Protein AF-A0A7L2USL8-F1 (afdb_monomer_lite)

Organism: Balaeniceps rex (NCBI:txid33584)

Secondary structure (DSSP, 8-state):
--EEEE-TTS-EEEEEE-----TT--------TTSSHHHHHHHHTTSS---SS----PPTTS-------

Sequence (69 aa):
DHVPLVTPNGDILIQDLNFEVRSGENVLICGPNGCGKSSLFRVLGELWPLFGGRLTKPVRGKLFYVPQV

pLDDT: mean 92.66, std 3.73, range [74.75, 96.5]

Radius of gyration: 12.19 Å; chains: 1; bounding box: 28×24×33 Å

InterPro domains:
  IPR003439 ABC transporter-like, ATP-binding domain [PF00005] (15-48)
  IPR027417 P-loop containing nucleoside triphosphate hydrolase [G3DSA:3.40.50.300] (1-69)
  IPR027417 P-loop containing nucleoside triphosphate hydrolase [SSF52540] (8-68)
  IPR050835 ATP-binding cassette sub-family D [PTHR11384] (1-68)

Structure (mmCIF, N/CA/C/O backbone):
data_AF-A0A7L2USL8-F1
#
_entry.id   AF-A0A7L2USL8-F1
#
loop_
_atom_site.group_PDB
_atom_site.id
_atom_site.type_symbol
_atom_site.label_atom_id
_atom_site.label_alt_id
_atom_site.label_comp_id
_atom_site.label_asym_id
_atom_site.label_entity_id
_atom_site.label_seq_id
_atom_site.pdbx_PDB_ins_code
_atom_site.Cartn_x
_atom_site.Cartn_y
_atom_site.Cartn_z
_atom_site.occupancy
_atom_site.B_iso_or_equiv
_atom_site.auth_seq_id
_atom_site.auth_comp_id
_atom_site.auth_asym_id
_atom_site.auth_atom_id
_atom_site.pdbx_PDB_model_num
ATOM 1 N N . ASP A 1 1 ? -10.122 -6.521 -0.872 1.00 91.69 1 ASP A N 1
ATOM 2 C CA . ASP A 1 1 ? -10.474 -7.851 -1.406 1.00 91.69 1 ASP A CA 1
ATOM 3 C C . ASP A 1 1 ? -9.929 -8.009 -2.812 1.00 91.69 1 ASP A C 1
ATOM 5 O O . ASP A 1 1 ? -10.341 -7.295 -3.719 1.00 91.69 1 ASP A O 1
ATOM 9 N N . HIS A 1 2 ? -8.971 -8.908 -2.956 1.00 95.25 2 HIS A N 1
ATOM 10 C CA . HIS A 1 2 ? -8.332 -9.372 -4.176 1.00 95.25 2 HIS A CA 1
ATOM 11 C C . HIS A 1 2 ? -7.857 -8.270 -5.122 1.00 95.25 2 HIS A C 1
ATOM 13 O O . HIS A 1 2 ? -8.210 -8.241 -6.301 1.00 95.25 2 HIS A O 1
ATOM 19 N N . VAL A 1 3 ? -7.098 -7.308 -4.587 1.00 96.00 3 VAL A N 1
ATOM 20 C CA . VAL A 1 3 ? -6.600 -6.170 -5.370 1.00 96.00 3 VAL A CA 1
ATOM 21 C C . VAL A 1 3 ? -5.228 -6.514 -5.959 1.00 96.00 3 VAL A C 1
ATOM 23 O O . VAL A 1 3 ? -4.284 -6.708 -5.191 1.00 96.00 3 VAL A O 1
ATOM 26 N N . PRO A 1 4 ? -5.057 -6.545 -7.292 1.00 96.50 4 PRO A N 1
ATOM 27 C CA . PRO A 1 4 ? -3.732 -6.617 -7.890 1.00 96.50 4 PRO A CA 1
ATOM 28 C C . PRO A 1 4 ? -3.016 -5.269 -7.739 1.00 96.50 4 PRO A C 1
ATOM 30 O O . PRO A 1 4 ? -3.576 -4.210 -8.041 1.00 96.50 4 PRO A O 1
ATOM 33 N N . LEU A 1 5 ? -1.760 -5.295 -7.293 1.00 95.50 5 LEU A N 1
ATOM 34 C CA . LEU A 1 5 ? -0.917 -4.106 -7.205 1.00 95.50 5 LEU A CA 1
ATOM 35 C C . LEU A 1 5 ? -0.099 -3.970 -8.487 1.00 95.50 5 LEU A C 1
ATOM 37 O O . LEU A 1 5 ? 0.894 -4.675 -8.668 1.00 95.50 5 LEU A O 1
ATOM 41 N N . VAL A 1 6 ? -0.513 -3.050 -9.355 1.00 95.81 6 VAL A N 1
ATOM 42 C CA . VAL A 1 6 ? 0.088 -2.838 -10.677 1.00 95.81 6 VAL A CA 1
ATOM 43 C C . VAL A 1 6 ? 0.725 -1.451 -10.746 1.00 95.81 6 VAL A C 1
ATOM 45 O O . VAL A 1 6 ? 0.152 -0.473 -10.259 1.00 95.81 6 VAL A O 1
ATOM 48 N N . THR A 1 7 ? 1.929 -1.354 -11.309 1.00 94.38 7 THR A N 1
ATOM 49 C CA . THR A 1 7 ? 2.593 -0.066 -11.555 1.00 94.38 7 THR A CA 1
ATOM 50 C C . THR A 1 7 ? 1.917 0.693 -12.703 1.00 94.38 7 THR A C 1
ATOM 52 O O . THR A 1 7 ? 1.263 0.080 -13.544 1.00 94.38 7 THR A O 1
ATOM 55 N N . PRO A 1 8 ? 2.115 2.020 -12.826 1.00 92.06 8 PRO A N 1
ATOM 56 C CA . PRO A 1 8 ? 1.667 2.775 -13.998 1.00 92.06 8 PRO A CA 1
ATOM 57 C C . PRO A 1 8 ? 2.241 2.260 -15.325 1.00 92.06 8 PRO A C 1
ATOM 59 O O . PRO A 1 8 ? 1.654 2.505 -16.372 1.00 92.06 8 PRO A O 1
ATOM 62 N N . ASN A 1 9 ? 3.364 1.536 -15.279 1.00 92.94 9 ASN A N 1
ATOM 63 C CA . ASN A 1 9 ? 3.989 0.919 -16.448 1.00 92.94 9 ASN A CA 1
ATOM 64 C C . ASN A 1 9 ? 3.381 -0.453 -16.798 1.00 92.94 9 ASN A C 1
ATOM 66 O O . ASN A 1 9 ? 3.754 -1.035 -17.811 1.00 92.94 9 ASN A O 1
ATOM 70 N N . GLY A 1 10 ? 2.451 -0.967 -15.984 1.00 92.19 10 GLY A N 1
ATOM 71 C CA . GLY A 1 10 ? 1.790 -2.257 -16.194 1.00 92.19 10 GLY A CA 1
ATOM 72 C C . GLY A 1 10 ? 2.447 -3.445 -15.486 1.00 92.19 10 GLY A C 1
ATOM 73 O O . GLY A 1 10 ? 1.976 -4.570 -15.642 1.00 92.19 10 GLY A O 1
ATOM 74 N N . ASP A 1 11 ? 3.493 -3.230 -14.685 1.00 94.81 11 ASP A N 1
ATOM 75 C CA . ASP A 1 11 ? 4.161 -4.315 -13.961 1.00 94.81 11 ASP A CA 1
ATOM 76 C C . ASP A 1 11 ? 3.319 -4.766 -12.766 1.00 94.81 11 ASP A C 1
ATOM 78 O O . ASP A 1 11 ? 2.930 -3.953 -11.922 1.00 94.81 11 ASP A O 1
ATOM 82 N N . ILE A 1 12 ? 3.083 -6.071 -12.643 1.00 94.94 12 ILE A N 1
ATOM 83 C CA . ILE A 1 12 ? 2.373 -6.645 -11.497 1.00 94.94 12 ILE A CA 1
ATOM 84 C C . ILE A 1 12 ? 3.373 -6.862 -10.356 1.00 94.94 12 ILE A C 1
ATOM 86 O O . ILE A 1 12 ? 4.209 -7.761 -10.415 1.00 94.94 12 ILE A O 1
ATOM 90 N N . LEU A 1 13 ? 3.272 -6.053 -9.298 1.00 95.06 13 LEU A N 1
ATOM 91 C CA . LEU A 1 13 ? 4.097 -6.184 -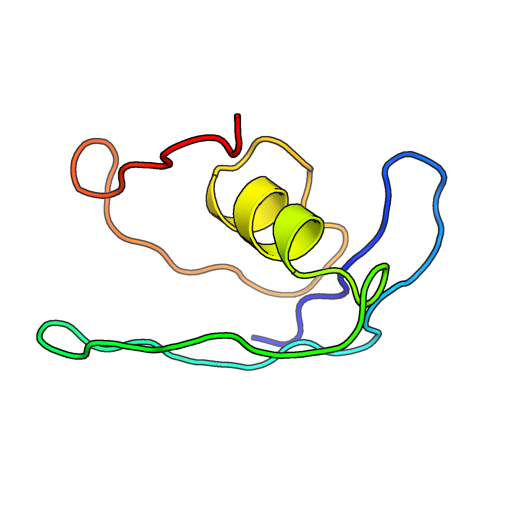8.091 1.00 95.06 13 LEU A CA 1
ATOM 92 C C . LEU A 1 13 ? 3.536 -7.230 -7.125 1.00 95.06 13 LEU A C 1
ATOM 94 O O . LEU A 1 13 ? 4.291 -7.962 -6.491 1.00 95.06 13 LEU A O 1
ATOM 98 N N . ILE A 1 14 ? 2.208 -7.277 -6.993 1.00 94.94 14 ILE A N 1
ATOM 99 C CA . ILE A 1 14 ? 1.482 -8.243 -6.160 1.00 94.94 14 ILE A CA 1
ATOM 100 C C . ILE A 1 14 ? 0.257 -8.688 -6.954 1.00 94.94 14 ILE A C 1
ATOM 102 O O . ILE A 1 14 ? -0.531 -7.848 -7.382 1.00 94.94 14 ILE A O 1
ATOM 106 N N . GLN A 1 15 ? 0.101 -9.995 -7.157 1.00 95.19 15 GLN A N 1
ATOM 107 C CA . GLN A 1 15 ? -1.006 -10.545 -7.948 1.00 95.19 15 GLN A CA 1
ATOM 108 C C . GLN A 1 15 ? -2.345 -10.456 -7.213 1.00 95.19 15 GLN A C 1
ATOM 110 O O . GLN A 1 15 ? -3.352 -10.116 -7.823 1.00 95.19 15 GLN A O 1
ATOM 115 N N . ASP A 1 16 ? -2.344 -10.741 -5.911 1.00 95.62 16 ASP A N 1
ATOM 116 C CA . ASP A 1 16 ? -3.562 -10.844 -5.113 1.00 95.62 16 ASP A CA 1
ATOM 117 C C . ASP A 1 16 ? -3.340 -10.293 -3.698 1.00 95.62 16 ASP A C 1
ATOM 119 O O . ASP A 1 16 ? -2.929 -11.012 -2.785 1.00 95.62 16 ASP A O 1
ATOM 123 N N . LEU A 1 17 ? -3.551 -8.986 -3.513 1.00 95.06 17 LEU A N 1
ATOM 124 C CA . LEU A 1 17 ? -3.406 -8.352 -2.207 1.00 95.06 17 LEU A CA 1
ATOM 125 C C . LEU A 1 17 ? -4.724 -8.398 -1.424 1.00 95.06 17 LEU A C 1
ATOM 127 O O . LEU A 1 17 ? -5.731 -7.798 -1.816 1.00 95.06 17 LEU A O 1
ATOM 131 N N . ASN A 1 18 ? -4.671 -9.056 -0.266 1.00 95.38 18 ASN A N 1
ATOM 132 C CA . ASN A 1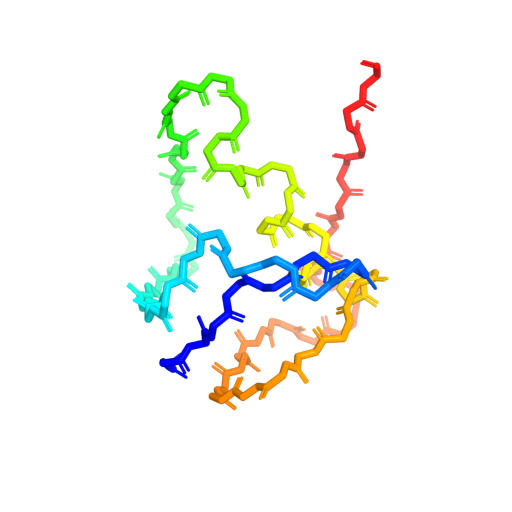 18 ? -5.782 -9.195 0.669 1.00 95.38 18 ASN A CA 1
ATOM 133 C C . ASN A 1 18 ? -5.337 -8.872 2.089 1.00 95.38 18 ASN A C 1
ATOM 135 O O . ASN A 1 18 ? -4.536 -9.597 2.672 1.00 95.38 18 ASN A O 1
ATOM 139 N N . PHE A 1 19 ? -5.870 -7.786 2.645 1.00 94.56 19 PHE A N 1
ATOM 140 C CA . PHE A 1 19 ? -5.712 -7.454 4.053 1.00 94.56 19 PHE A CA 1
ATOM 141 C C . PHE A 1 19 ? -6.864 -6.563 4.522 1.00 94.56 19 PHE A C 1
ATOM 143 O O . PHE A 1 19 ? -7.514 -5.883 3.724 1.00 94.56 19 PHE A O 1
ATOM 150 N N . GLU A 1 20 ? -7.081 -6.559 5.830 1.00 95.00 20 GLU A N 1
ATOM 151 C CA . GLU A 1 20 ? -8.027 -5.702 6.536 1.00 95.00 20 GLU A CA 1
ATOM 152 C C . GLU A 1 20 ? -7.259 -5.001 7.661 1.00 95.00 20 GLU A C 1
ATOM 154 O O . GLU A 1 20 ? -6.403 -5.614 8.297 1.00 95.00 20 GLU A O 1
ATOM 159 N N . VAL A 1 21 ? -7.546 -3.719 7.888 1.00 93.62 21 VAL A N 1
ATOM 160 C CA . VAL A 1 21 ? -7.048 -2.966 9.048 1.00 93.62 21 VAL A CA 1
ATOM 161 C C . VAL A 1 21 ? -8.250 -2.404 9.780 1.00 93.62 21 VAL A C 1
ATOM 163 O O . VAL A 1 21 ? -9.057 -1.678 9.187 1.00 93.62 21 VAL A O 1
ATOM 166 N N . ARG A 1 22 ? -8.376 -2.733 11.062 1.00 94.44 22 ARG A N 1
ATOM 167 C CA . ARG A 1 22 ? -9.507 -2.313 11.889 1.00 94.44 22 ARG A CA 1
ATOM 168 C C . ARG A 1 22 ? -9.199 -1.019 12.629 1.00 94.44 22 ARG A C 1
ATOM 170 O O . ARG A 1 22 ? -8.053 -0.632 12.844 1.00 94.44 22 ARG A O 1
ATOM 177 N N . SER A 1 23 ? -10.256 -0.316 13.027 1.00 92.75 23 SER A N 1
ATOM 178 C CA . SER A 1 23 ? -10.110 0.900 13.830 1.00 92.75 23 SER A CA 1
ATOM 179 C C . SER A 1 23 ? -9.460 0.569 15.177 1.00 92.75 23 SER A C 1
ATOM 181 O O . SER A 1 23 ? -9.896 -0.354 15.860 1.00 92.75 23 SER A O 1
ATOM 183 N N . GLY A 1 24 ? -8.425 1.327 15.546 1.00 94.88 24 GLY A N 1
ATOM 184 C CA . GLY A 1 24 ? 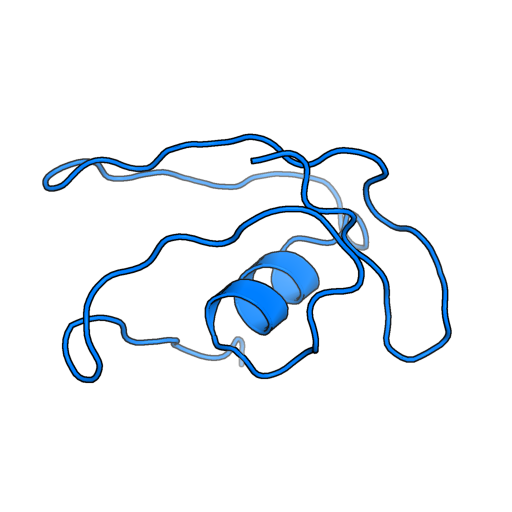-7.638 1.100 16.762 1.00 94.88 24 GLY A CA 1
ATOM 185 C C . GLY A 1 24 ? -6.411 0.203 16.572 1.00 94.88 24 GLY A C 1
ATOM 186 O O . GLY A 1 24 ? -5.615 0.085 17.500 1.00 94.88 24 GLY A O 1
ATOM 187 N N . GLU A 1 25 ? -6.215 -0.387 15.389 1.00 95.75 25 GLU A N 1
ATOM 188 C CA . GLU A 1 25 ? -5.017 -1.170 15.085 1.00 95.75 25 GLU A CA 1
ATOM 189 C C . GLU A 1 25 ? -3.873 -0.292 14.567 1.00 95.75 25 GLU A C 1
ATOM 191 O O . GLU A 1 25 ? -4.063 0.594 13.733 1.00 95.75 25 GLU A O 1
ATOM 196 N N . ASN A 1 26 ? -2.658 -0.597 15.027 1.00 95.00 26 ASN A N 1
ATOM 197 C CA . ASN A 1 26 ? -1.421 -0.088 14.448 1.00 95.00 26 ASN A CA 1
ATOM 198 C C . ASN A 1 26 ? -0.764 -1.219 13.658 1.00 95.00 26 ASN A C 1
ATOM 200 O O . ASN A 1 26 ? -0.368 -2.230 14.237 1.00 95.00 26 ASN A O 1
ATOM 204 N N . VAL A 1 27 ? -0.639 -1.043 12.345 1.00 94.88 27 VAL A N 1
ATOM 205 C CA . VAL A 1 27 ? -0.091 -2.063 11.444 1.00 94.88 27 VAL A CA 1
ATOM 206 C C . VAL A 1 27 ? 1.216 -1.569 10.835 1.00 94.88 27 VAL A C 1
ATOM 208 O O . VAL A 1 27 ? 1.286 -0.466 10.295 1.00 94.88 27 VAL A O 1
ATOM 211 N N . LEU A 1 28 ? 2.252 -2.406 10.905 1.00 95.44 28 LEU A N 1
ATOM 212 C CA . LEU A 1 28 ? 3.549 -2.162 10.281 1.00 95.44 28 LEU A CA 1
ATOM 213 C C . LEU A 1 28 ? 3.682 -3.002 9.005 1.00 95.44 28 LEU A C 1
ATOM 215 O O . LEU A 1 28 ? 3.553 -4.222 9.043 1.00 95.44 28 LEU A O 1
ATOM 219 N N . ILE A 1 29 ? 3.992 -2.351 7.882 1.00 93.19 29 ILE A N 1
ATOM 220 C CA . ILE A 1 29 ? 4.288 -3.021 6.611 1.00 93.19 29 ILE A CA 1
ATOM 221 C C . ILE A 1 29 ? 5.805 -3.027 6.397 1.00 93.19 29 ILE A C 1
ATOM 223 O O . ILE A 1 29 ? 6.421 -1.979 6.196 1.00 93.19 29 ILE A O 1
ATOM 227 N N . CYS A 1 30 ? 6.401 -4.218 6.388 1.00 94.31 30 CYS A N 1
ATOM 228 C CA . CYS A 1 30 ? 7.832 -4.429 6.168 1.00 94.31 30 CYS A CA 1
ATOM 229 C C . CYS A 1 30 ? 8.094 -5.240 4.896 1.00 94.31 30 CYS A C 1
ATOM 231 O O . CYS A 1 30 ? 7.251 -6.002 4.435 1.00 94.31 30 CYS A O 1
ATOM 233 N N . GLY A 1 31 ? 9.292 -5.085 4.334 1.00 93.56 31 GLY A N 1
ATOM 234 C CA . GLY A 1 31 ? 9.751 -5.873 3.193 1.00 93.56 31 GLY A CA 1
ATOM 235 C C . GLY A 1 31 ? 10.937 -5.224 2.474 1.00 93.56 31 GLY A C 1
ATOM 236 O O . GLY A 1 31 ? 11.227 -4.050 2.734 1.00 93.56 31 GLY A O 1
ATOM 237 N N . PRO A 1 32 ? 11.606 -5.936 1.553 1.00 94.88 32 PRO A N 1
ATOM 238 C CA . PRO A 1 32 ? 12.757 -5.426 0.804 1.00 94.88 32 PRO A CA 1
ATOM 239 C C . PRO A 1 32 ? 12.449 -4.181 -0.036 1.00 94.88 32 PRO A C 1
ATOM 241 O O . PRO A 1 32 ? 11.294 -3.873 -0.348 1.00 94.88 32 PRO A O 1
ATOM 244 N N . ASN A 1 33 ? 13.483 -3.448 -0.441 1.00 92.12 33 ASN A N 1
ATOM 245 C CA . ASN A 1 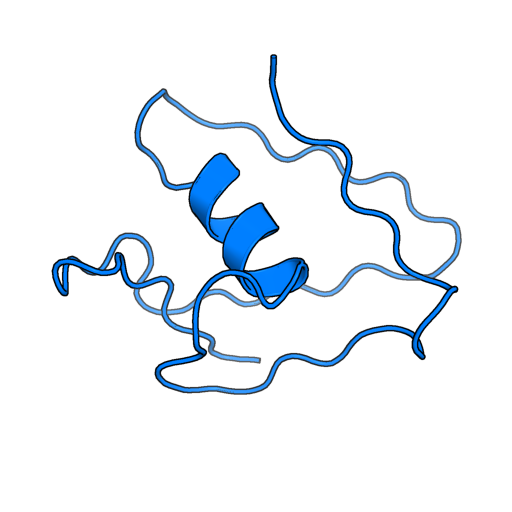33 ? 13.317 -2.345 -1.389 1.00 92.12 33 ASN A CA 1
ATOM 246 C C . ASN A 1 33 ? 12.762 -2.863 -2.725 1.00 92.12 33 ASN A C 1
ATOM 248 O O . ASN A 1 33 ? 13.125 -3.942 -3.176 1.00 92.12 33 ASN A O 1
ATOM 252 N N . GLY A 1 34 ? 11.838 -2.108 -3.326 1.00 90.00 34 GLY A N 1
ATOM 253 C CA . GLY A 1 34 ? 11.183 -2.493 -4.582 1.00 90.00 34 GLY A CA 1
ATOM 254 C C . GLY A 1 34 ? 9.992 -3.452 -4.452 1.00 90.00 34 GLY A C 1
ATOM 255 O O . GLY A 1 34 ? 9.250 -3.596 -5.412 1.00 90.00 34 GLY A O 1
ATOM 256 N N . CYS A 1 35 ? 9.706 -4.025 -3.276 1.00 92.19 35 CYS A N 1
ATOM 257 C CA . CYS A 1 35 ? 8.599 -4.986 -3.111 1.00 92.19 35 CYS A CA 1
ATOM 258 C C . CYS A 1 35 ? 7.178 -4.372 -3.156 1.00 92.19 35 CYS A C 1
ATOM 260 O O . CYS A 1 35 ? 6.205 -5.050 -2.847 1.00 92.19 35 CYS A O 1
ATOM 262 N N . GLY A 1 36 ? 7.042 -3.077 -3.466 1.00 93.12 36 GLY A N 1
ATOM 263 C CA . GLY A 1 36 ? 5.737 -2.430 -3.648 1.00 93.12 36 GLY A CA 1
ATOM 264 C C . GLY A 1 36 ? 5.124 -1.730 -2.431 1.00 93.12 36 GLY A C 1
ATOM 265 O O . GLY A 1 36 ? 3.989 -1.283 -2.522 1.00 93.12 36 GLY A O 1
ATOM 266 N N . LYS A 1 37 ? 5.850 -1.538 -1.319 1.00 94.88 37 LYS A N 1
ATOM 267 C CA . LYS A 1 37 ? 5.326 -0.821 -0.129 1.00 94.88 37 LYS A CA 1
ATOM 268 C C . LYS A 1 37 ? 4.803 0.580 -0.459 1.00 94.88 37 LYS A C 1
ATOM 270 O O . LYS A 1 37 ? 3.651 0.893 -0.194 1.00 94.88 37 LYS A O 1
ATOM 275 N N . SER A 1 38 ? 5.626 1.417 -1.089 1.00 94.19 38 SER A N 1
ATOM 276 C CA . SER A 1 38 ? 5.205 2.770 -1.474 1.00 94.19 38 SER A CA 1
ATOM 277 C C . SER A 1 38 ? 4.092 2.733 -2.531 1.00 94.19 38 SER A C 1
ATOM 279 O O . SER A 1 38 ? 3.222 3.595 -2.534 1.00 94.19 38 SER A O 1
ATOM 281 N N . SER A 1 39 ? 4.080 1.722 -3.407 1.00 94.69 39 SER A N 1
ATOM 282 C CA . SER A 1 39 ? 3.012 1.506 -4.392 1.00 94.69 39 SER A CA 1
ATOM 283 C C . SER A 1 39 ? 1.672 1.185 -3.724 1.00 94.69 39 SER A C 1
ATOM 285 O O . SER A 1 39 ? 0.651 1.736 -4.123 1.00 94.69 39 SER A O 1
ATOM 287 N N . LEU A 1 40 ? 1.672 0.373 -2.661 1.00 94.56 40 LEU A N 1
ATOM 288 C CA . LEU A 1 40 ? 0.482 0.088 -1.860 1.00 94.56 40 LEU A CA 1
ATOM 289 C C . LEU A 1 40 ? -0.124 1.377 -1.294 1.00 94.56 40 LEU A C 1
ATOM 291 O O . LEU A 1 40 ? -1.310 1.635 -1.487 1.00 94.56 40 LEU A O 1
ATOM 295 N N . PHE A 1 41 ? 0.687 2.228 -0.661 1.00 93.81 41 PHE A N 1
ATOM 296 C CA . PHE A 1 41 ? 0.189 3.501 -0.135 1.00 93.81 41 PHE A CA 1
ATOM 297 C C . PHE A 1 41 ? -0.329 4.441 -1.231 1.00 93.81 41 PHE A C 1
ATOM 299 O O . PHE A 1 41 ? -1.310 5.146 -1.005 1.00 93.81 41 PHE A O 1
ATOM 306 N N . ARG A 1 42 ? 0.262 4.417 -2.434 1.00 93.25 42 ARG A N 1
ATOM 307 C CA . ARG A 1 42 ? -0.250 5.178 -3.586 1.00 93.25 42 ARG A CA 1
ATOM 308 C C . ARG A 1 42 ? -1.626 4.693 -4.040 1.00 93.25 42 ARG A C 1
ATOM 310 O O . ARG A 1 42 ? -2.471 5.528 -4.340 1.00 93.25 42 ARG A O 1
ATOM 317 N N . VAL A 1 43 ? -1.884 3.386 -4.040 1.00 93.50 43 VAL A N 1
ATOM 318 C CA . VAL A 1 43 ? -3.222 2.843 -4.336 1.00 93.50 43 VAL A CA 1
ATOM 319 C C . VAL A 1 43 ? -4.225 3.202 -3.234 1.00 93.50 43 VAL A C 1
ATOM 321 O O . VAL A 1 43 ? -5.317 3.679 -3.532 1.00 93.50 43 VAL A O 1
ATOM 324 N N . LEU A 1 44 ? -3.853 3.051 -1.956 1.00 92.31 44 LEU A N 1
ATOM 325 C CA . LEU A 1 44 ? -4.719 3.414 -0.821 1.00 92.31 44 LEU A CA 1
ATOM 326 C C . LEU A 1 44 ? -5.081 4.905 -0.808 1.00 92.31 44 LEU A C 1
ATOM 328 O O . LEU A 1 44 ? -6.208 5.271 -0.469 1.00 92.31 44 LEU A O 1
ATOM 332 N N . GLY A 1 45 ? -4.124 5.753 -1.185 1.00 91.31 45 GLY A N 1
ATOM 333 C CA . GLY A 1 45 ? -4.292 7.195 -1.333 1.00 91.31 45 GLY A CA 1
ATOM 334 C C . GLY A 1 45 ? -4.987 7.628 -2.625 1.00 91.31 45 GLY A C 1
ATOM 335 O O . GLY A 1 45 ? -5.038 8.826 -2.877 1.00 91.31 45 GLY A O 1
ATOM 336 N N . GLU A 1 46 ? -5.489 6.693 -3.444 1.00 90.44 46 GLU A N 1
ATOM 337 C CA . GLU A 1 46 ? -6.106 6.963 -4.757 1.00 90.44 46 GLU A CA 1
ATOM 338 C C . GLU A 1 46 ? -5.185 7.722 -5.735 1.00 90.44 46 GLU A C 1
ATOM 340 O O . GLU A 1 46 ? -5.653 8.357 -6.677 1.00 90.44 46 GLU A O 1
ATOM 345 N N . LEU A 1 47 ? -3.865 7.655 -5.536 1.00 91.31 47 LEU A N 1
ATOM 346 C CA . LEU A 1 47 ? -2.877 8.243 -6.444 1.00 91.31 47 LEU A CA 1
ATOM 347 C C . LEU A 1 47 ? -2.669 7.369 -7.683 1.00 91.31 47 LEU A C 1
ATOM 349 O O . LEU A 1 47 ? -2.332 7.887 -8.744 1.00 91.31 47 LEU A O 1
ATOM 353 N N . TRP A 1 48 ? -2.843 6.053 -7.541 1.00 93.38 48 TRP A N 1
ATOM 354 C CA . TRP A 1 48 ? -2.815 5.074 -8.630 1.00 93.38 48 TRP A CA 1
ATOM 355 C C . TRP A 1 48 ? -4.192 4.409 -8.777 1.00 93.38 48 TRP A C 1
ATOM 357 O O . TRP A 1 48 ? -4.865 4.194 -7.765 1.00 93.38 48 TRP A O 1
ATOM 367 N N . PRO A 1 49 ? -4.622 4.069 -10.007 1.00 92.94 49 PRO A N 1
ATOM 368 C CA . PRO A 1 49 ? -5.907 3.419 -10.234 1.00 92.94 49 PRO A CA 1
ATOM 369 C C . PRO A 1 49 ? -5.909 1.970 -9.731 1.00 92.94 49 PRO A C 1
ATOM 371 O O . PRO A 1 49 ? -4.872 1.309 -9.660 1.00 92.94 49 PRO A O 1
ATOM 374 N N . LEU A 1 50 ? -7.102 1.460 -9.425 1.00 93.50 50 LEU A N 1
ATOM 375 C CA . LEU A 1 50 ? -7.319 0.036 -9.182 1.00 93.50 50 LEU A CA 1
ATOM 376 C C . LEU A 1 50 ? -7.512 -0.682 -10.517 1.00 93.50 50 LEU A C 1
ATOM 378 O O . LEU A 1 50 ? -8.345 -0.276 -11.323 1.00 93.50 50 LEU A O 1
ATOM 382 N N . PHE A 1 51 ? -6.784 -1.777 -10.716 1.00 92.38 51 PHE A N 1
ATOM 383 C CA . PHE A 1 51 ? -6.905 -2.625 -11.908 1.00 92.38 51 PHE A CA 1
ATOM 384 C C . PHE A 1 51 ? -7.792 -3.859 -11.679 1.00 92.38 51 PHE A C 1
ATOM 386 O O . PHE A 1 51 ? -7.986 -4.664 -12.584 1.00 92.38 51 PHE A O 1
ATOM 393 N N . GLY A 1 52 ? -8.340 -4.012 -10.473 1.00 94.00 52 GLY A N 1
ATOM 394 C CA . GLY A 1 52 ? -9.210 -5.117 -10.097 1.00 94.00 52 GLY A CA 1
ATOM 395 C C . GLY A 1 52 ? -9.493 -5.137 -8.598 1.00 94.00 52 GLY A C 1
ATOM 396 O O . GLY A 1 52 ? -8.957 -4.328 -7.835 1.00 94.00 52 GLY A O 1
ATOM 397 N N . GLY A 1 53 ? -10.336 -6.082 -8.188 1.00 95.44 53 GLY A N 1
ATOM 398 C CA . GLY A 1 53 ? -10.699 -6.276 -6.789 1.00 9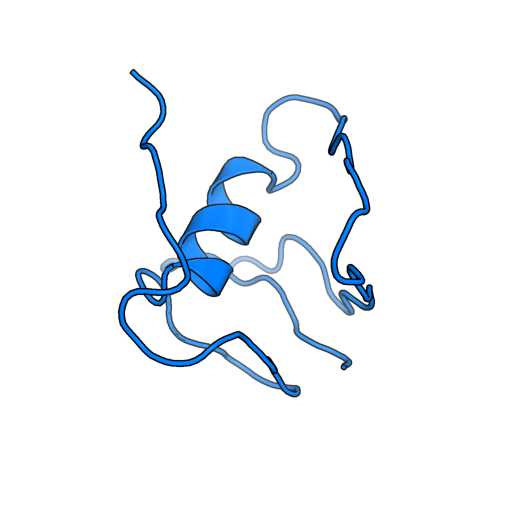5.44 53 GLY A CA 1
ATOM 399 C C . GLY A 1 53 ? -11.530 -5.136 -6.204 1.00 95.44 53 GLY A C 1
ATOM 400 O O . GLY A 1 53 ? -12.214 -4.389 -6.907 1.00 95.44 53 GLY A O 1
ATOM 401 N N . ARG A 1 54 ? -11.481 -5.020 -4.877 1.00 95.62 54 ARG A N 1
ATOM 402 C CA . ARG A 1 54 ? -12.231 -4.040 -4.093 1.00 95.62 54 ARG A CA 1
ATOM 403 C C . ARG A 1 54 ? -11.354 -3.415 -3.016 1.00 95.62 54 ARG A C 1
ATOM 405 O O . ARG A 1 54 ? -10.811 -4.116 -2.160 1.00 95.62 54 ARG A O 1
ATOM 412 N N . LEU A 1 55 ? -11.295 -2.086 -3.020 1.00 94.50 55 LEU A N 1
ATOM 413 C CA . LEU A 1 55 ? -10.735 -1.282 -1.937 1.00 94.50 55 LEU A CA 1
ATOM 414 C C . LEU A 1 55 ? -11.874 -0.652 -1.131 1.00 94.50 55 LEU A C 1
ATOM 416 O O . LEU A 1 55 ? -12.646 0.150 -1.655 1.00 94.50 55 LEU A O 1
ATOM 420 N N . THR A 1 56 ? -11.951 -0.988 0.153 1.00 94.44 56 THR A N 1
ATOM 421 C CA . THR A 1 56 ? -12.855 -0.343 1.111 1.00 94.44 56 THR A CA 1
ATOM 422 C C . THR A 1 56 ? -12.018 0.526 2.041 1.00 94.44 56 THR A C 1
ATOM 424 O O . THR A 1 56 ? -11.031 0.054 2.598 1.00 94.44 56 THR A O 1
ATOM 427 N N . LYS A 1 57 ? -12.386 1.800 2.203 1.00 92.88 57 LYS A N 1
ATOM 428 C CA . LYS A 1 57 ? -11.641 2.754 3.036 1.00 92.88 57 LYS A CA 1
ATOM 429 C C . LYS A 1 57 ? -12.566 3.738 3.755 1.00 92.88 57 LYS A C 1
ATOM 431 O O . LYS A 1 57 ? -13.723 3.882 3.351 1.00 92.88 57 LYS A O 1
ATOM 436 N N . PRO A 1 58 ? -12.073 4.439 4.792 1.00 92.00 58 PRO A N 1
ATOM 437 C CA . PRO A 1 58 ? -12.828 5.499 5.445 1.00 92.00 58 PRO A CA 1
ATOM 438 C C . PRO A 1 58 ? -13.265 6.597 4.466 1.00 92.00 58 PRO A C 1
ATOM 440 O O . PRO A 1 58 ? -12.648 6.823 3.422 1.00 92.00 58 PRO A O 1
ATOM 443 N N . VAL A 1 59 ? -14.322 7.320 4.840 1.00 89.81 59 VAL A N 1
ATOM 444 C CA . VAL A 1 59 ? -14.801 8.494 4.097 1.00 89.81 59 VAL A CA 1
ATOM 445 C C . VAL A 1 59 ? -13.708 9.559 3.946 1.00 89.81 59 VAL A C 1
ATOM 447 O O . VAL A 1 59 ? -12.766 9.628 4.743 1.00 89.81 59 VAL A O 1
ATOM 450 N N . ARG A 1 60 ? -13.842 10.420 2.927 1.00 82.88 60 ARG A N 1
ATOM 451 C CA . ARG A 1 60 ? -12.918 11.546 2.704 1.00 82.88 60 ARG A CA 1
ATOM 452 C C . ARG A 1 60 ? -12.739 12.363 3.991 1.00 82.88 60 ARG A C 1
ATOM 454 O O . ARG A 1 60 ? -13.701 12.614 4.709 1.00 82.88 60 ARG A O 1
ATOM 461 N N . GLY A 1 61 ? -11.496 12.747 4.281 1.00 84.94 61 GLY A N 1
ATOM 462 C CA . GLY A 1 61 ? -11.122 13.475 5.501 1.00 84.94 61 GLY A CA 1
ATOM 463 C C . GLY A 1 61 ? -10.817 12.596 6.721 1.00 84.94 61 GLY A C 1
ATOM 464 O O . GLY A 1 61 ? -10.296 13.110 7.704 1.00 84.94 61 GLY A O 1
ATOM 465 N N . LYS A 1 62 ? -11.083 11.281 6.668 1.00 88.88 62 LYS A N 1
ATOM 466 C CA . LYS A 1 62 ? -10.679 10.315 7.713 1.00 88.88 62 LYS A CA 1
ATOM 467 C C . LYS A 1 62 ? -9.471 9.453 7.335 1.00 88.88 62 LYS A C 1
ATOM 469 O O . LYS A 1 62 ? -9.105 8.554 8.084 1.00 88.88 62 LYS A O 1
ATOM 474 N N . LEU A 1 63 ? -8.868 9.713 6.180 1.00 89.81 63 LEU A N 1
ATOM 475 C CA . LEU A 1 63 ? -7.654 9.055 5.715 1.00 89.81 63 LEU A CA 1
ATOM 476 C C . LEU A 1 63 ? -6.655 10.132 5.302 1.00 89.81 63 LEU A C 1
ATOM 478 O O . LEU A 1 63 ? -6.983 10.989 4.483 1.00 89.81 63 LEU A O 1
ATOM 482 N N . PHE A 1 64 ? -5.452 10.064 5.863 1.00 90.06 64 PHE A N 1
ATOM 483 C CA . PHE A 1 64 ? -4.344 10.948 5.525 1.00 90.06 64 PHE A CA 1
ATOM 484 C C . PHE A 1 64 ? -3.182 10.110 5.011 1.00 90.06 64 PHE A C 1
ATOM 486 O O . PHE A 1 64 ? -2.831 9.091 5.602 1.00 90.06 64 PHE A O 1
ATOM 493 N N . TYR A 1 65 ? -2.593 10.551 3.905 1.00 89.06 65 TYR A N 1
ATOM 494 C CA . TYR A 1 65 ? -1.382 9.970 3.351 1.00 89.06 65 TYR A CA 1
ATOM 495 C C . TYR A 1 65 ? -0.230 10.945 3.573 1.00 89.06 65 TYR A C 1
ATOM 497 O O . TYR A 1 65 ? -0.299 12.097 3.146 1.00 89.06 65 TYR A O 1
ATOM 505 N N . VAL A 1 66 ? 0.818 10.479 4.250 1.00 89.69 66 VAL A N 1
ATOM 506 C CA . VAL A 1 66 ? 2.054 11.237 4.446 1.00 89.69 66 VAL A CA 1
ATOM 507 C C . VAL A 1 66 ? 3.078 10.700 3.448 1.00 89.69 66 VAL A C 1
ATOM 509 O O . VAL A 1 66 ? 3.440 9.524 3.539 1.00 89.69 66 VAL A O 1
ATOM 512 N N . PRO A 1 67 ? 3.514 11.507 2.466 1.00 83.31 67 PRO A N 1
ATOM 513 C CA . PRO A 1 67 ? 4.477 11.052 1.479 1.00 83.31 67 PRO A CA 1
ATOM 514 C C . PRO A 1 67 ? 5.838 10.787 2.128 1.00 83.31 67 PRO A C 1
ATOM 516 O O . PRO A 1 67 ? 6.238 11.450 3.083 1.00 83.31 67 PRO A O 1
ATOM 519 N N . GLN A 1 68 ? 6.553 9.815 1.570 1.00 81.75 68 GLN A N 1
ATOM 520 C CA . GLN A 1 68 ? 7.964 9.608 1.869 1.00 81.75 68 GLN A CA 1
ATOM 521 C C . GLN A 1 68 ? 8.775 10.808 1.349 1.00 81.75 68 GLN A C 1
ATOM 523 O O . GLN A 1 68 ? 8.512 11.273 0.238 1.00 81.75 68 GLN A O 1
ATOM 528 N N . VAL A 1 69 ? 9.722 11.288 2.161 1.00 74.75 69 VAL A N 1
ATOM 529 C CA . VAL A 1 69 ? 10.688 12.344 1.804 1.00 74.75 69 VAL A CA 1
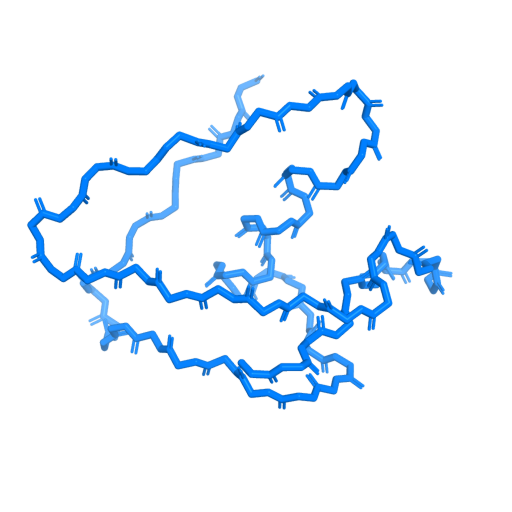ATOM 530 C C . VAL A 1 69 ? 11.821 11.773 0.960 1.00 74.75 69 VAL A C 1
ATOM 532 O O . VAL A 1 69 ? 12.217 10.614 1.234 1.00 74.75 69 VAL A O 1
#

Foldseek 3Di:
DQFFQADPVGDTLDRGDDDDDDPPDDDDDDDDPPSCPLSVLCVLVVVDDTPDDDDDDDDPPPDDRDDDD